Protein 5AB8 (pdb70)

Organism: Mycobacterium tuberculosis (strain ATCC 25618 / H37Rv) (NCBI:txid83332)

Radius of gyration: 13.57 Å; Cα contacts (8 Å, |Δi|>4): 111; chains: 1; bounding box: 36×32×27 Å

Solvent-accessible surface area: 6767 Å² total; per-residue (Å²): 195,103,32,26,17,83,103,29,50,10,76,120,18,2,70,73,4,3,105,36,8,9,87,78,1,69,80,20,130,88,5,44,80,57,47,106,80,48,90,46,90,136,38,81,36,42,34,10,35,23,10,0,38,30,8,50,15,112,31,100,67,91,24,44,79,25,126,109,53,78,99,86,129,61,71,67,173,94,27,66,68,39,44,24,32,33,6,29,68,0,2,90,63,47,58,18,91,84,153,13,20,101,72,4,33,48,41,10,28,51,46,25,84,70,75,123,158

Nearest PDB structures (foldseek):
  5ab8-assembly1_A-2  TM=1.009E+00  e=1.083E-16  Mycobacterium tuberculosis
  2gkm-assembly1_B  TM=9.517E-01  e=6.063E-15  Mycobacterium tuberculosis
  2gkn-assembly1_A  TM=9.496E-01  e=8.700E-15  Mycobacterium tuberculosis
  2gkn-assembly1_B  TM=9.510E-01  e=1.458E-14  Mycobacterium tuberculosis
  2gl3-assembly1_B  TM=9.427E-01  e=2.319E-14  Mycobacterium tuberculosis

InterPro domains:
  IPR001486 Truncated hemoglobin [PF01152] (14-127)
  IPR009050 Globin-like superfamily [SSF46458] (3-126)
  IPR012292 Globin/Protoglobin [G3DSA:1.10.490.10] (1-136)
  IPR016339 Truncated hemoglobin, group 1 [PIRSF002030] (2-130)
  IPR019795 Globin, bacterial-like, conserved site [PS01213] (61-81)

GO terms:
  GO:0008941 nitric oxide dioxygenase NAD(P)H activity (F, IDA)
  GO:0051410 detoxification of nitrogen compound (P, IDA)
  GO:0019825 oxygen binding (F, IDA)
  GO:0020037 heme binding (F, IDA)
  GO:0046210 nitric oxide catabolic process (P, IMP)
  GO:0051410 detoxification of nitrogen compound (P, IMP)
  GO:0005515 protein binding (F, IPI)
  GO:0005829 cytosol (C, TAS)

Foldseek 3Di:
DDFLCVVQPHLVLLLQLLVQLVVQQCVDPVRVVLCVPPPVVVVSVLSSQVLRVLRPHPRHRPDDQLCVVPPPSPQDPVNLVSSLVSSLVSCVVSPPDPVSSVVSSVRVVCSNVPDDD

Sequence (117 aa):
PISIYDKIGGHEAIEVVVEDFYVRVLADDQLSAFFSGTNMSRLKGKQVEFFFAAALGGPEPYTGAPMKQVHQGRGITMHHFSLVAGHLADALTAAGVPSETITEILGVIIAPLAVDVTS

Structure (mmCIF, N/CA/C/O backbone):
data_5AB8
#
_entry.id   5AB8
#
_cell.length_a   43.160
_cell.length_b   43.160
_cell.length_c   212.900
_cell.angle_alpha   90.00
_cell.angle_beta   90.00
_cell.angle_gamma   120.00
#
_symmetry.space_group_name_H-M   'P 61 2 2'
#
loop_
_entity.id
_entity.type
_entity.pdbx_description
1 polymer 'GROUP 1 TRUNCATED HEMOGLOBIN GLBN'
2 non-polymer 'PROTOPORPHYRIN IX CONTAINING FE'
3 non-polymer 'FORMIC ACID'
4 non-polymer 'ACETATE ION'
5 non-polymer GLYCEROL
6 water water
#
loop_
_atom_site.group_PDB
_atom_site.id
_atom_site.type_symbol
_atom_site.label_atom_id
_atom_site.label_alt_id
_atom_site.label_comp_id
_atom_site.label_asym_id
_atom_site.label_entity_id
_atom_site.label_seq_id
_atom_site.pdbx_PDB_ins_code
_atom_site.Cartn_x
_atom_site.Cartn_y
_atom_site.Cartn_z
_atom_site.occupancy
_atom_site.B_iso_or_equiv
_atom_site.auth_seq_id
_atom_site.auth_comp_id
_atom_site.auth_asym_id
_atom_site.auth_atom_id
_atom_site.pdbx_PDB_model_num
ATOM 1 N N . PRO A 1 1 ? -20.789 34.152 -8.861 1.00 80.60 12 PRO A N 1
ATOM 2 C CA . PRO A 1 1 ? -21.313 33.195 -9.832 1.00 73.06 12 PRO A CA 1
ATOM 3 C C . PRO A 1 1 ? -21.489 31.812 -9.191 1.00 48.16 12 PRO A C 1
ATOM 4 O O . PRO A 1 1 ? -21.877 31.728 -8.023 1.00 55.69 12 PRO A O 1
ATOM 8 N N . ILE A 1 2 ? -21.254 30.756 -9.962 1.00 29.78 13 ILE A N 1
ATOM 9 C CA . ILE A 1 2 ? -21.079 29.394 -9.463 1.00 28.69 13 ILE A CA 1
ATOM 10 C C . ILE A 1 2 ? -19.593 28.987 -9.598 1.00 26.38 13 ILE A C 1
ATOM 11 O O . ILE A 1 2 ? -18.899 29.361 -10.566 1.00 26.31 13 ILE A O 1
ATOM 16 N N . SER A 1 3 ? -19.103 28.191 -8.660 1.00 21.83 14 SER A N 1
ATOM 17 C CA . SER A 1 3 ? -17.741 27.672 -8.795 1.00 21.61 14 SER A CA 1
ATOM 18 C C . SER A 1 3 ? -17.657 26.640 -9.909 1.00 23.77 14 SER A C 1
ATOM 19 O O . SER A 1 3 ? -18.622 25.929 -10.207 1.00 21.18 14 SER A O 1
ATOM 22 N N . ILE A 1 4 ? -16.479 26.487 -10.484 1.00 21.07 15 ILE A N 1
ATOM 23 C CA . ILE A 1 4 ? -16.279 25.433 -11.468 1.00 20.02 15 ILE A CA 1
ATOM 24 C C . ILE A 1 4 ? -16.593 24.081 -10.849 1.00 20.02 15 ILE A C 1
ATOM 25 O O . ILE A 1 4 ? -17.238 23.223 -11.469 1.00 20.66 15 ILE A O 1
ATOM 30 N N . TYR A 1 5 ? -16.101 23.885 -9.630 1.00 19.10 16 TYR A N 1
ATOM 31 C CA . TYR A 1 5 ? -16.374 22.693 -8.852 1.00 20.60 16 TYR A CA 1
ATOM 32 C C . TYR A 1 5 ? -17.861 22.361 -8.838 1.00 17.71 16 TYR A C 1
ATOM 33 O O . TYR A 1 5 ? -18.237 21.218 -9.112 1.00 20.46 16 TYR A O 1
ATOM 42 N N . ASP A 1 6 ? -18.700 23.347 -8.501 1.00 21.59 17 ASP A N 1
ATOM 43 C CA . ASP A 1 6 ? -20.154 23.113 -8.451 1.00 2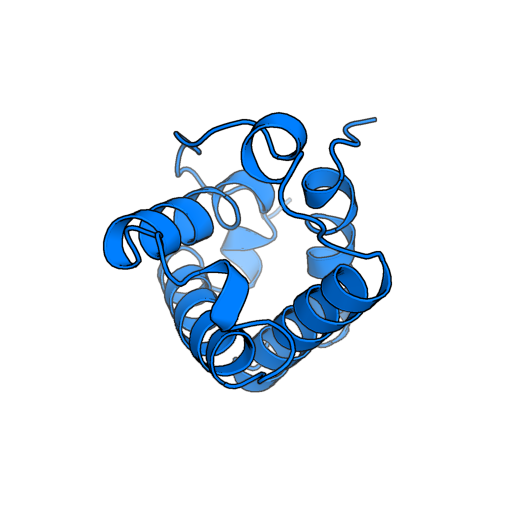2.71 17 ASP A CA 1
ATOM 44 C C . ASP A 1 6 ? -20.697 22.807 -9.846 1.00 23.72 17 ASP A C 1
ATOM 45 O O . ASP A 1 6 ? -21.499 21.889 -10.025 1.00 23.49 17 ASP A O 1
ATOM 50 N N . LYS A 1 7 ? -20.215 23.539 -10.835 1.00 21.41 18 LYS A N 1
ATOM 51 C CA . LYS A 1 7 ? -20.691 23.385 -12.209 1.00 25.15 18 LYS A CA 1
ATOM 52 C C . LYS A 1 7 ? -20.509 21.964 -12.759 1.00 24.43 18 LYS A C 1
ATOM 53 O O . LYS A 1 7 ? -21.361 21.464 -13.495 1.00 27.47 18 LYS A O 1
ATOM 59 N N . ILE A 1 8 ? -19.407 21.307 -12.388 1.00 21.46 19 ILE A N 1
ATOM 60 C CA . ILE A 1 8 ? -19.153 19.953 -12.865 1.00 22.02 19 ILE A CA 1
ATOM 61 C C . ILE A 1 8 ? -19.719 18.812 -12.019 1.00 21.91 19 ILE A C 1
ATOM 62 O O . ILE A 1 8 ? -19.634 17.662 -12.423 1.00 26.84 19 ILE A O 1
ATOM 67 N N . GLY A 1 9 ? -20.338 19.108 -10.886 1.00 24.53 20 GLY A N 1
ATOM 68 C CA . GLY A 1 9 ? -20.930 18.047 -10.066 1.00 26.10 20 GLY A CA 1
ATOM 69 C C . GLY A 1 9 ? -20.331 17.906 -8.687 1.00 22.60 20 GLY 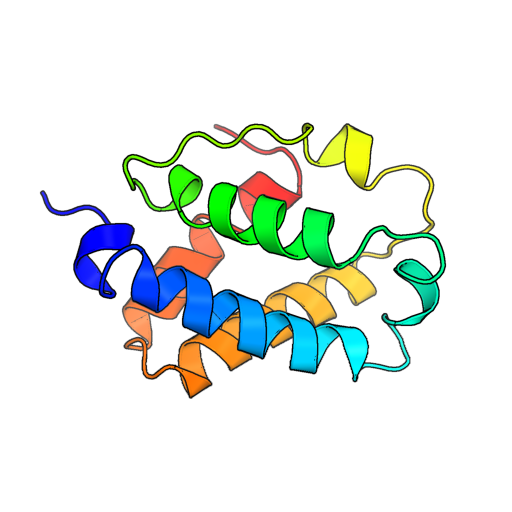A C 1
ATOM 70 O O . GLY A 1 9 ? -20.597 16.931 -7.999 1.00 26.85 20 GLY A O 1
ATOM 71 N N . GLY A 1 10 ? -19.504 18.864 -8.279 1.00 23.89 21 GLY A N 1
ATOM 72 C CA . GLY A 1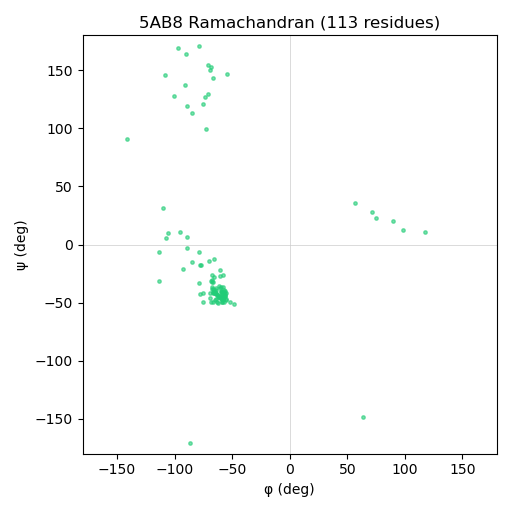 10 ? -18.958 18.876 -6.925 1.00 20.26 21 GLY A CA 1
ATOM 73 C C . GLY A 1 10 ? -18.056 17.692 -6.577 1.00 20.67 21 GLY A C 1
ATOM 74 O O . GLY A 1 10 ? -17.372 17.134 -7.441 1.00 22.40 21 GLY A O 1
ATOM 75 N N . HIS A 1 11 ? -18.058 17.297 -5.303 1.00 23.26 22 HIS A N 1
ATOM 76 C CA . HIS A 1 11 ? -17.066 16.343 -4.806 1.00 20.66 22 HIS A CA 1
ATOM 77 C C . HIS A 1 11 ? -17.007 15.035 -5.585 1.00 20.35 22 HIS A C 1
ATOM 78 O O . HIS A 1 11 ? -15.921 14.569 -5.969 1.00 23.87 22 HIS A O 1
ATOM 85 N N . GLU A 1 12 ? -18.178 14.451 -5.827 1.00 21.73 23 GLU A N 1
ATOM 86 C CA . GLU A 1 12 ? -18.241 13.202 -6.550 1.00 27.97 23 GLU A CA 1
ATOM 87 C C . GLU A 1 12 ? -17.587 13.278 -7.919 1.00 23.76 23 GLU A C 1
ATOM 88 O O . GLU A 1 12 ? -16.961 12.298 -8.366 1.00 27.09 23 GLU A O 1
ATOM 94 N N . ALA A 1 13 ? -17.804 14.384 -8.619 1.00 23.17 24 ALA A N 1
ATOM 95 C CA . ALA A 1 13 ? -17.214 14.551 -9.933 1.00 23.80 24 ALA A CA 1
ATOM 96 C C . ALA A 1 13 ? -15.689 14.604 -9.837 1.00 24.20 24 ALA A C 1
ATOM 97 O O . ALA A 1 13 ? -14.979 14.032 -10.678 1.00 23.12 24 ALA A O 1
ATOM 99 N N . ILE A 1 14 ? -15.177 15.300 -8.821 1.00 20.99 25 ILE A N 1
ATOM 100 C CA . ILE A 1 14 ? -13.710 15.348 -8.628 1.00 23.00 25 ILE A CA 1
ATOM 101 C C . ILE A 1 14 ? -13.153 13.928 -8.390 1.00 19.71 25 ILE A C 1
ATOM 102 O O . ILE A 1 14 ? -12.113 13.536 -8.953 1.00 21.62 25 ILE A O 1
ATOM 107 N N . GLU A 1 15 ? -13.833 13.158 -7.542 1.00 21.81 26 GLU A N 1
ATOM 108 C CA . GLU A 1 15 ? -13.416 11.773 -7.265 1.00 21.52 26 GLU A CA 1
ATOM 109 C C . GLU A 1 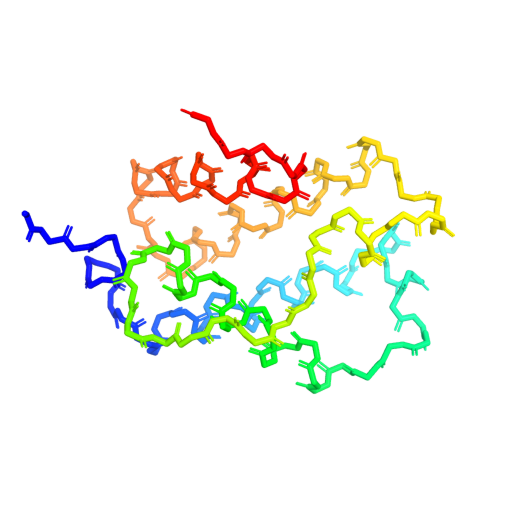15 ? -13.377 10.927 -8.554 1.00 24.30 26 GLU A C 1
ATOM 110 O O . GLU A 1 15 ? -12.460 10.114 -8.773 1.00 20.77 26 GLU A O 1
ATOM 116 N N . VAL A 1 16 ? -14.389 11.086 -9.394 1.00 21.62 27 VAL A N 1
ATOM 117 C CA . VAL A 1 16 ? -14.466 10.330 -10.645 1.00 22.02 27 VAL A CA 1
ATOM 118 C C . VAL A 1 16 ? -13.282 10.697 -11.558 1.00 23.25 27 VAL A C 1
ATOM 119 O O . VAL A 1 16 ? -12.557 9.838 -12.072 1.00 26.67 27 VAL A O 1
ATOM 123 N N . VAL A 1 17 ? -13.076 11.983 -11.730 1.00 20.19 28 VAL A N 1
ATOM 124 C CA . VAL A 1 17 ? -11.992 12.481 -12.563 1.00 22.79 28 VAL A CA 1
ATOM 125 C C . VAL A 1 17 ? -10.646 11.984 -12.060 1.00 23.30 28 VAL A C 1
ATOM 126 O O . VAL A 1 17 ? -9.834 11.501 -12.846 1.00 24.05 28 VAL A O 1
ATOM 130 N N . VAL A 1 18 ? -10.396 12.103 -10.766 1.00 25.21 29 VAL A N 1
ATOM 131 C CA . VAL A 1 18 ? -9.111 11.702 -10.230 1.00 23.08 29 VAL A CA 1
ATOM 132 C C . VAL A 1 18 ? -8.836 10.209 -10.384 1.00 22.61 29 VAL A C 1
ATOM 133 O O . VAL A 1 18 ? -7.735 9.809 -10.768 1.00 24.45 29 VAL A O 1
ATOM 137 N N . GLU A 1 19 ? -9.834 9.376 -10.134 1.00 21.85 30 GLU A N 1
ATOM 138 C CA . GLU A 1 19 ? -9.637 7.938 -10.298 1.00 22.22 30 GLU A CA 1
ATOM 139 C C . GLU A 1 19 ? -9.266 7.604 -11.758 1.00 22.82 30 GLU A C 1
ATOM 140 O O . GLU A 1 19 ? -8.361 6.803 -12.016 1.00 23.07 30 GLU A O 1
ATOM 146 N N . ASP A 1 20 ? -9.967 8.208 -12.708 1.00 22.13 31 ASP A N 1
ATOM 147 C CA . ASP A 1 20 ? -9.721 7.952 -14.127 1.00 22.59 31 ASP A CA 1
ATOM 148 C C . ASP A 1 20 ? -8.364 8.528 -14.573 1.00 24.74 31 ASP A C 1
ATOM 149 O O . ASP A 1 20 ? -7.620 7.894 -15.333 1.00 28.38 31 ASP A O 1
ATOM 154 N N . PHE A 1 21 ? -8.056 9.729 -14.091 1.00 25.64 32 PHE A N 1
ATOM 155 C CA . PHE A 1 21 ? -6.738 10.330 -14.269 1.00 23.89 32 PHE A CA 1
ATOM 156 C C . PHE A 1 21 ? -5.587 9.401 -13.835 1.00 24.79 32 PHE A C 1
ATOM 157 O O . PHE A 1 21 ? -4.660 9.205 -14.617 1.00 26.09 32 PHE A O 1
ATOM 165 N N . TYR A 1 22 ? -5.657 8.813 -12.626 1.00 22.05 33 TYR A N 1
ATOM 166 C CA . TYR A 1 22 ? -4.596 7.915 -12.156 1.00 23.51 33 TYR A CA 1
ATOM 167 C C . TYR A 1 22 ? -4.537 6.618 -12.935 1.00 24.00 33 TYR A C 1
ATOM 168 O O . TYR A 1 22 ? -3.468 6.083 -13.097 1.00 26.98 33 TYR A O 1
ATOM 177 N N . VAL A 1 23 ? -5.655 6.123 -13.438 1.00 24.67 34 VAL A N 1
ATOM 178 C CA . VAL A 1 23 ? -5.585 4.995 -14.341 1.00 25.18 34 VAL A CA 1
ATOM 179 C C . VAL A 1 23 ? -4.729 5.370 -15.536 1.00 26.13 34 VAL A C 1
ATOM 180 O O . VAL A 1 23 ? -3.799 4.654 -15.868 1.00 26.90 34 VAL A O 1
ATOM 184 N N . ARG A 1 24 ? -5.003 6.519 -16.140 1.00 22.00 35 ARG A N 1
ATOM 185 C CA . ARG A 1 24 ? -4.240 6.956 -17.319 1.00 25.97 35 ARG A CA 1
ATOM 186 C C . ARG A 1 24 ? -2.767 7.225 -17.024 1.00 28.82 35 ARG A C 1
ATOM 187 O O . ARG A 1 24 ? -1.904 6.854 -17.802 1.00 26.28 35 ARG A O 1
ATOM 195 N N . VAL A 1 25 ? -2.487 7.878 -15.902 1.00 24.23 36 VAL A N 1
ATOM 196 C CA . VAL A 1 25 ? -1.105 8.208 -15.531 1.00 24.01 36 VAL A CA 1
ATOM 197 C C . VAL A 1 25 ? -0.270 6.946 -15.261 1.00 24.99 36 VAL A C 1
ATOM 198 O O . VAL A 1 25 ? 0.818 6.809 -15.780 1.00 26.29 36 VAL A O 1
ATOM 202 N N . LEU A 1 26 ? -0.804 6.018 -14.467 1.00 24.06 37 LEU A N 1
ATOM 203 C CA . LEU A 1 26 ? -0.056 4.865 -14.050 1.00 28.22 37 LEU A CA 1
ATOM 204 C C . LEU A 1 26 ? 0.026 3.825 -15.166 1.00 30.08 37 LEU A C 1
ATOM 205 O O . LEU A 1 26 ? 0.860 2.925 -15.106 1.00 34.97 37 LEU A O 1
ATOM 210 N N . ALA A 1 27 ? -0.858 3.942 -16.156 1.00 30.27 38 ALA A N 1
ATOM 211 C CA . ALA A 1 27 ? -0.825 3.095 -17.338 1.00 34.11 38 ALA A CA 1
ATOM 212 C C . ALA A 1 27 ? 0.253 3.548 -18.308 1.00 30.25 38 ALA A C 1
ATOM 213 O O . ALA A 1 27 ? 0.612 2.801 -19.206 1.00 34.41 38 ALA A O 1
ATOM 215 N N . ASP A 1 28 ? 0.734 4.782 -18.148 1.00 28.98 39 ASP A N 1
ATOM 216 C CA . ASP A 1 28 ? 1.695 5.356 -19.069 1.00 26.34 39 ASP A CA 1
ATOM 217 C C . ASP A 1 28 ? 3.105 4.913 -18.660 1.00 28.36 39 ASP A C 1
ATOM 218 O O . ASP A 1 28 ? 3.610 5.293 -17.597 1.00 28.67 39 ASP A O 1
ATOM 223 N N . ASP A 1 29 ? 3.740 4.098 -19.509 1.00 29.08 40 ASP A N 1
ATOM 224 C CA . ASP A 1 29 ? 5.060 3.547 -19.178 1.00 31.80 40 ASP A CA 1
ATOM 225 C C . ASP A 1 29 ? 6.163 4.612 -19.079 1.00 25.13 40 ASP A C 1
ATOM 226 O O . ASP A 1 29 ? 7.248 4.346 -18.558 1.00 29.58 40 ASP A O 1
ATOM 231 N N . GLN A 1 30 ? 5.874 5.827 -19.542 1.00 26.57 41 GLN A N 1
ATOM 232 C CA . GLN A 1 30 ? 6.792 6.939 -19.391 1.00 23.47 41 GLN A CA 1
ATOM 233 C C . GLN A 1 30 ? 6.659 7.645 -18.035 1.00 20.49 41 GLN A C 1
ATOM 234 O O . GLN A 1 30 ? 7.510 8.456 -17.664 1.00 26.66 41 GLN A O 1
ATOM 240 N N . LEU A 1 31 ? 5.569 7.377 -17.327 1.00 23.30 42 LEU A N 1
ATOM 241 C CA . LEU A 1 31 ? 5.276 8.020 -16.056 1.00 21.92 42 LEU A CA 1
ATOM 242 C C . LEU A 1 31 ? 5.305 7.113 -14.837 1.00 24.16 42 LEU A C 1
ATOM 243 O O . LEU A 1 31 ? 5.584 7.567 -13.741 1.00 24.59 42 LEU A O 1
ATOM 248 N N . SER A 1 32 ? 4.960 5.841 -15.010 1.00 23.86 43 SER A N 1
ATOM 249 C CA . SER A 1 32 ? 4.584 5.008 -13.862 1.00 26.48 43 SER A CA 1
ATOM 250 C C . SER A 1 32 ? 5.717 4.838 -12.833 1.00 27.15 43 SER A C 1
ATOM 251 O O . SER A 1 32 ? 5.479 4.773 -11.619 1.00 28.44 43 SER A O 1
ATOM 254 N N . ALA A 1 33 ? 6.946 4.768 -13.320 1.00 27.69 44 ALA A N 1
ATOM 255 C CA . ALA A 1 33 ? 8.129 4.611 -12.446 1.00 29.97 44 ALA A CA 1
ATOM 256 C C . ALA A 1 33 ? 8.332 5.748 -11.444 1.00 26.64 44 ALA A C 1
ATOM 257 O O . ALA A 1 33 ? 8.896 5.537 -10.371 1.00 27.67 44 ALA A O 1
ATOM 259 N N . PHE A 1 34 ? 7.846 6.942 -11.778 1.00 24.74 45 PHE A N 1
ATOM 260 C CA . PHE A 1 34 ? 7.927 8.073 -10.872 1.00 22.91 45 PHE A CA 1
ATOM 261 C C . PHE A 1 34 ? 7.204 7.844 -9.549 1.00 22.51 45 PHE A C 1
ATOM 262 O O . PHE A 1 34 ? 7.509 8.493 -8.556 1.00 25.31 45 PHE A O 1
ATOM 270 N N . PHE A 1 35 ? 6.264 6.911 -9.545 1.00 23.19 46 PHE A N 1
ATOM 271 C CA . PHE A 1 35 ? 5.377 6.690 -8.410 1.00 26.47 46 PHE A CA 1
ATOM 272 C C . PHE A 1 35 ? 5.760 5.418 -7.656 1.00 28.36 46 PHE A C 1
ATOM 273 O O . PHE A 1 35 ? 5.025 4.978 -6.762 1.00 29.92 46 PHE A O 1
ATOM 281 N N . SER A 1 36 ? 6.911 4.838 -8.000 1.00 31.16 47 SER A N 1
ATOM 282 C CA . SER A 1 36 ? 7.362 3.588 -7.376 1.00 30.92 47 SER A CA 1
ATOM 283 C C . SER A 1 36 ? 7.443 3.707 -5.851 1.00 28.77 47 SER A C 1
ATOM 284 O O . SER A 1 36 ? 7.056 2.773 -5.153 1.00 35.15 47 SER A O 1
ATOM 287 N N . GLY A 1 37 ? 7.908 4.849 -5.328 1.00 29.85 48 GLY A N 1
ATOM 288 C CA . GLY A 1 37 ? 8.051 5.032 -3.861 1.00 30.56 48 GLY A CA 1
ATOM 289 C C . GLY A 1 37 ? 6.877 5.719 -3.165 1.00 32.52 48 GLY A C 1
ATOM 290 O O . GLY A 1 37 ? 6.959 6.085 -1.981 1.00 39.09 48 GLY A O 1
ATOM 291 N N . THR A 1 38 ? 5.773 5.873 -3.887 1.00 32.27 49 THR A N 1
ATOM 292 C CA . THR A 1 38 ? 4.675 6.707 -3.440 1.00 27.27 49 THR A CA 1
ATOM 293 C C . THR A 1 38 ? 3.596 5.978 -2.611 1.00 28.24 49 THR A C 1
ATOM 294 O O . THR A 1 38 ? 3.186 4.858 -2.932 1.00 29.57 49 THR A O 1
ATOM 298 N N . ASN A 1 39 ? 3.152 6.635 -1.542 1.00 26.53 50 ASN A N 1
ATOM 299 C CA . ASN A 1 39 ? 1.922 6.243 -0.861 1.00 27.54 50 ASN A CA 1
ATOM 300 C C . ASN A 1 39 ? 0.753 6.657 -1.750 1.00 27.98 50 ASN A C 1
ATOM 301 O O . ASN A 1 39 ? 0.336 7.818 -1.771 1.00 28.09 50 ASN A O 1
ATOM 306 N N . MET A 1 40 ? 0.228 5.684 -2.480 1.00 24.29 51 MET A N 1
ATOM 307 C CA . MET A 1 40 ? -0.695 5.958 -3.567 1.00 26.81 51 MET A CA 1
ATOM 308 C C . MET A 1 40 ? -2.084 6.334 -3.063 1.00 27.56 51 MET A C 1
ATOM 309 O O . MET A 1 40 ? -2.708 7.273 -3.586 1.00 27.74 51 MET A O 1
ATOM 314 N N . SER A 1 41 ? -2.578 5.634 -2.043 1.00 25.10 52 SER A N 1
ATOM 315 C CA . SER A 1 41 ? -3.884 6.014 -1.462 1.00 23.51 52 SER A CA 1
ATOM 316 C C . SER A 1 41 ? -3.845 7.457 -0.933 1.00 23.70 52 SER A C 1
ATOM 317 O O . SER A 1 41 ? -4.779 8.235 -1.149 1.00 26.93 52 SER A O 1
ATOM 320 N N . ARG A 1 42 ? -2.737 7.826 -0.302 1.00 24.79 53 ARG A N 1
ATOM 321 C CA . ARG A 1 42 ? -2.567 9.184 0.212 1.00 20.68 53 ARG A CA 1
ATOM 322 C C . ARG A 1 42 ? -2.498 10.197 -0.941 1.00 21.83 53 ARG A C 1
ATOM 323 O O . ARG A 1 42 ? -3.089 11.289 -0.882 1.00 24.66 53 ARG A O 1
ATOM 331 N N . LEU A 1 43 ? -1.784 9.829 -1.998 1.00 21.49 54 LEU A N 1
ATOM 332 C CA . LEU A 1 43 ? -1.626 10.711 -3.151 1.00 22.24 54 LEU A CA 1
ATOM 333 C C . LEU A 1 43 ? -2.964 11.035 -3.797 1.00 22.32 54 LEU A C 1
ATOM 334 O O . LEU A 1 43 ? -3.273 12.203 -4.114 1.00 21.68 54 LEU A O 1
ATOM 339 N N . LYS A 1 44 ? -3.765 10.006 -3.995 1.00 23.02 55 LYS A N 1
ATOM 340 C CA . LYS A 1 44 ? -5.058 10.209 -4.669 1.00 20.81 55 LYS A CA 1
ATOM 341 C C . LYS A 1 44 ? -5.966 11.112 -3.816 1.00 21.24 55 LYS A C 1
ATOM 342 O O . LYS A 1 44 ? -6.650 12.023 -4.353 1.00 24.02 55 LYS A O 1
ATOM 348 N N . GLY A 1 45 ? -5.916 10.916 -2.497 1.00 20.01 56 GLY A N 1
ATOM 349 C CA . GLY A 1 45 ? -6.634 11.801 -1.573 1.00 20.83 56 GLY A CA 1
ATOM 350 C C . GLY A 1 45 ? -6.170 13.243 -1.735 1.00 20.65 56 GLY A C 1
ATOM 351 O O . GLY A 1 45 ? -6.987 14.202 -1.819 1.00 19.29 56 GLY A O 1
ATOM 352 N N . LYS A 1 46 ? -4.840 13.417 -1.767 1.00 19.40 57 LYS A N 1
ATOM 353 C CA . LYS A 1 46 ? -4.274 14.733 -1.918 1.00 20.33 57 LYS A CA 1
ATOM 354 C C . LYS A 1 46 ? -4.636 15.357 -3.252 1.00 20.16 57 LYS A C 1
ATOM 355 O O . LYS A 1 46 ? -4.853 16.563 -3.320 1.00 19.74 57 LYS A O 1
ATOM 361 N N . GLN A 1 47 ? -4.673 14.552 -4.310 1.00 19.18 58 GLN A N 1
ATOM 362 C CA . GLN A 1 47 ? -5.033 15.082 -5.629 1.00 19.55 58 GLN A CA 1
ATOM 363 C C . GLN A 1 47 ? -6.519 15.552 -5.663 1.00 20.25 58 GLN A C 1
ATOM 364 O O . GLN A 1 47 ? -6.839 16.588 -6.220 1.00 20.75 58 GLN A O 1
ATOM 370 N N . VAL A 1 48 ? -7.405 14.779 -5.039 1.00 17.77 59 VAL A N 1
ATOM 371 C CA . VAL A 1 48 ? -8.801 15.191 -4.880 1.00 16.95 59 VAL A CA 1
ATOM 372 C C . VAL A 1 48 ? -8.889 16.526 -4.139 1.00 18.45 59 VAL A C 1
ATOM 373 O O . VAL A 1 48 ? -9.594 17.436 -4.575 1.00 18.19 59 VAL A O 1
ATOM 377 N N . GLU A 1 49 ? -8.155 16.662 -3.047 1.00 20.21 60 GLU A N 1
ATOM 378 C CA . GLU A 1 49 ? -8.079 17.929 -2.347 1.00 18.76 60 GLU A CA 1
ATOM 379 C C . GLU A 1 49 ? -7.596 19.063 -3.238 1.00 18.89 60 GLU A C 1
ATOM 380 O O . GLU A 1 49 ? -8.160 20.154 -3.233 1.00 18.46 60 GLU A O 1
ATOM 386 N N . PHE A 1 50 ? -6.560 18.806 -4.022 1.00 19.00 61 PHE A N 1
ATOM 387 C CA . PHE A 1 50 ? -5.935 19.866 -4.804 1.00 18.00 61 PHE A CA 1
ATOM 388 C C . PHE A 1 50 ? -6.937 20.348 -5.861 1.00 17.05 61 PHE A C 1
ATOM 389 O O . PHE A 1 50 ? -7.153 21.547 -6.023 1.00 17.96 61 PHE A O 1
ATOM 397 N N . PHE A 1 51 ? -7.518 19.396 -6.581 1.00 19.83 62 PHE A N 1
ATOM 398 C CA A PHE A 1 51 ? -8.472 19.694 -7.657 0.50 18.57 62 PHE A CA 1
ATOM 399 C CA B PHE A 1 51 ? -8.472 19.729 -7.632 0.50 19.59 62 PHE A CA 1
ATOM 400 C C . PHE A 1 51 ? -9.701 20.416 -7.066 1.00 19.14 62 PHE A C 1
ATOM 401 O O . PHE A 1 51 ? -10.104 21.482 -7.554 1.00 21.15 62 PHE A O 1
ATOM 416 N N . ALA A 1 52 ? -10.281 19.839 -6.016 1.00 19.26 63 ALA A N 1
ATOM 417 C CA . ALA A 1 52 ? -11.457 20.428 -5.392 1.00 22.60 63 ALA A CA 1
ATOM 418 C C . ALA A 1 52 ? -11.202 21.868 -4.920 1.00 21.98 63 ALA A C 1
ATOM 419 O O . ALA A 1 52 ? -11.976 22.761 -5.260 1.00 19.53 63 ALA A O 1
ATOM 421 N N . ALA A 1 53 ? -10.103 22.097 -4.191 1.00 19.70 64 ALA A N 1
ATOM 422 C CA . ALA A 1 53 ? -9.761 23.416 -3.731 1.00 20.41 64 ALA A CA 1
ATOM 423 C C . ALA A 1 53 ? -9.527 24.352 -4.909 1.00 19.20 64 ALA A C 1
ATOM 424 O O . ALA A 1 53 ? -10.044 25.512 -4.914 1.00 20.66 64 ALA A O 1
ATOM 426 N N . ALA A 1 54 ? -8.791 23.897 -5.923 1.00 20.09 65 ALA A N 1
ATOM 427 C CA . ALA A 1 54 ? -8.417 24.794 -7.005 1.00 23.16 65 ALA A CA 1
ATOM 428 C C . ALA A 1 54 ? -9.631 25.217 -7.814 1.00 18.53 65 ALA A C 1
ATOM 429 O O . ALA A 1 54 ? -9.681 26.340 -8.312 1.00 21.79 65 ALA A O 1
ATOM 431 N N . LEU A 1 55 ? -10.621 24.327 -7.9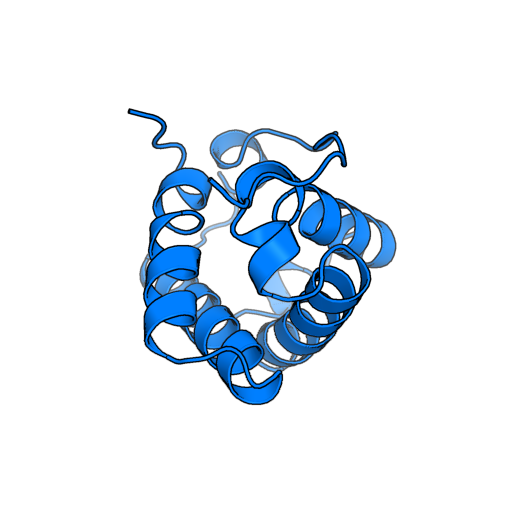19 1.00 18.76 66 LEU A N 1
ATOM 432 C CA . LEU A 1 55 ? -11.822 24.622 -8.680 1.00 20.08 66 LEU A CA 1
ATOM 433 C C . LEU A 1 55 ? -12.921 25.284 -7.850 1.00 22.53 66 LEU A C 1
ATOM 434 O O . LEU A 1 55 ? -14.047 25.455 -8.346 1.00 22.07 66 LEU A O 1
ATOM 439 N N . GLY A 1 56 ? -12.614 25.635 -6.598 1.00 20.19 67 GLY A N 1
ATOM 440 C CA . GLY A 1 56 ? -13.508 26.490 -5.796 1.00 19.64 67 GLY A CA 1
ATOM 441 C C . GLY A 1 56 ? -14.407 25.762 -4.816 1.00 20.92 67 GLY A C 1
ATOM 442 O O . GLY A 1 56 ? -15.338 26.357 -4.263 1.00 21.71 67 GLY A O 1
ATOM 443 N N . GLY A 1 57 ? -14.139 24.489 -4.575 1.00 20.41 68 GLY A N 1
ATOM 444 C CA . GLY A 1 57 ? -14.919 23.729 -3.603 1.00 20.13 68 GLY A CA 1
ATOM 445 C C . GLY A 1 57 ? -14.513 24.017 -2.167 1.00 18.51 68 GLY A C 1
ATOM 446 O O . GLY A 1 57 ? -13.547 24.733 -1.921 1.00 22.41 68 GLY A O 1
ATOM 447 N N . PRO A 1 58 ? -15.294 23.508 -1.195 1.00 22.18 69 PRO A N 1
ATOM 448 C CA . PRO A 1 58 ? -15.080 23.783 0.237 1.00 23.32 69 PRO A CA 1
ATOM 449 C C . PRO A 1 58 ? -13.936 22.942 0.854 1.00 24.44 69 PRO A C 1
ATOM 450 O O . PRO A 1 58 ? -13.580 23.128 2.005 1.00 27.65 69 PRO A O 1
ATOM 454 N N . GLU A 1 59 ? -13.382 22.011 0.085 1.00 19.46 70 GLU A N 1
ATOM 455 C CA . GLU A 1 59 ? -12.359 21.100 0.572 1.00 22.06 70 GLU A CA 1
ATOM 456 C C . GLU A 1 59 ? -10.991 21.772 0.719 1.00 23.11 70 GLU A C 1
ATOM 457 O O . GLU A 1 59 ? -10.449 22.251 -0.261 1.00 22.78 70 GLU A O 1
ATOM 463 N N . PRO A 1 60 ? -10.414 21.778 1.942 1.00 20.15 71 PRO A N 1
ATOM 464 C CA . PRO A 1 60 ? -9.056 22.321 2.049 1.00 19.83 71 PRO A CA 1
ATOM 465 C C . PRO A 1 60 ? -8.001 21.455 1.316 1.00 21.57 71 PRO A C 1
ATOM 466 O O . PRO A 1 60 ? -8.085 20.218 1.301 1.00 21.04 71 PRO A O 1
ATOM 470 N N . TYR A 1 61 ? -7.016 22.097 0.697 1.00 22.06 72 TYR A N 1
ATOM 471 C CA . TYR A 1 61 ? -5.861 21.356 0.228 1.00 20.22 72 TYR A CA 1
ATOM 472 C C . TYR A 1 61 ? -4.870 21.334 1.377 1.00 17.21 72 TYR A C 1
ATOM 473 O O . TYR A 1 61 ? -4.373 22.400 1.799 1.00 21.71 72 TYR A O 1
ATOM 482 N N . THR A 1 62 ? -4.550 20.124 1.826 1.00 20.31 73 THR A N 1
ATOM 483 C CA . THR A 1 62 ? -3.688 19.929 2.968 1.00 22.67 73 THR A CA 1
ATOM 484 C C . THR A 1 62 ? -2.303 19.421 2.563 1.00 24.08 73 THR A C 1
ATOM 485 O O . THR A 1 62 ? -1.457 19.127 3.421 1.00 23.61 73 THR A O 1
ATOM 489 N N . GLY A 1 63 ? -2.066 19.341 1.259 1.00 21.25 74 GLY A N 1
ATOM 490 C CA . GLY A 1 63 ? -0.819 18.832 0.770 1.00 19.15 74 GLY A CA 1
ATOM 491 C C . GLY A 1 63 ? 0.261 19.887 0.667 1.00 18.88 74 GLY A C 1
ATOM 492 O O . GLY A 1 63 ? 0.144 21.004 1.191 1.00 21.05 74 GLY A O 1
ATOM 493 N N . ALA A 1 64 ? 1.362 19.489 0.032 1.00 20.25 75 ALA A N 1
ATOM 494 C CA . ALA A 1 64 ? 2.529 20.371 -0.098 1.00 18.18 75 ALA A CA 1
ATOM 495 C C . ALA A 1 64 ? 2.519 21.239 -1.349 1.00 19.83 75 ALA A C 1
ATOM 496 O O . ALA A 1 64 ? 1.766 20.973 -2.297 1.00 19.57 75 ALA A O 1
ATOM 498 N N . PRO A 1 65 ? 3.359 22.289 -1.371 1.00 21.69 76 PRO A N 1
ATOM 499 C CA . PRO A 1 65 ? 3.387 23.088 -2.587 1.00 21.24 76 PRO A CA 1
ATOM 500 C C . PRO A 1 65 ? 3.990 22.303 -3.764 1.00 20.82 76 PRO A C 1
ATOM 501 O O . PRO A 1 65 ? 4.814 21.400 -3.582 1.00 19.83 76 PRO A O 1
ATOM 505 N N . MET A 1 66 ? 3.578 22.664 -4.975 1.00 22.22 77 MET A N 1
ATOM 506 C CA . MET A 1 66 ? 3.872 21.859 -6.152 1.00 23.71 77 MET A CA 1
ATOM 507 C C . MET A 1 66 ? 5.380 21.750 -6.419 1.00 23.64 77 MET A C 1
ATOM 508 O O . MET A 1 66 ? 5.881 20.642 -6.674 1.00 25.25 77 MET A O 1
ATOM 513 N N . LYS A 1 67 ? 6.103 22.872 -6.298 1.00 24.98 78 LYS A N 1
ATOM 514 C 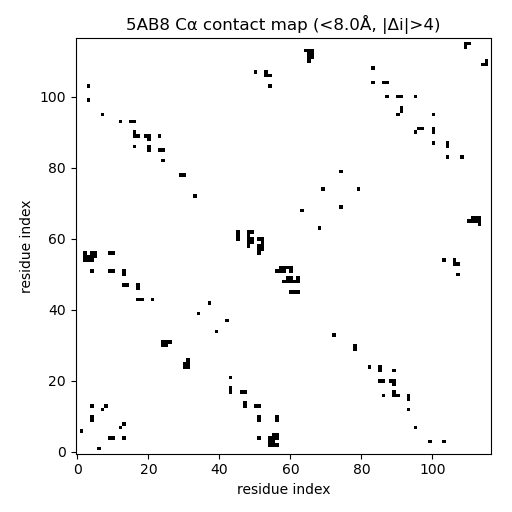CA . LYS A 1 67 ? 7.565 22.878 -6.546 1.00 25.32 78 LYS A CA 1
ATOM 515 C C . LYS A 1 67 ? 8.249 21.915 -5.609 1.00 24.32 78 LYS A C 1
ATOM 516 O O . LYS A 1 67 ? 9.039 21.093 -6.043 1.00 22.28 78 LYS A O 1
ATOM 522 N N . GLN A 1 68 ? 7.928 22.010 -4.318 1.0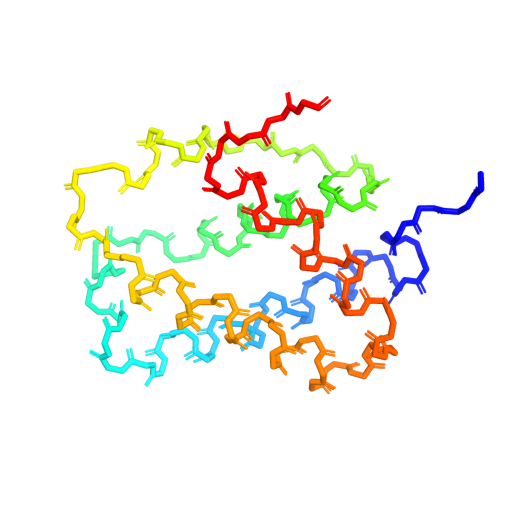0 26.77 79 GLN A N 1
ATOM 523 C CA . GLN A 1 68 ? 8.581 21.183 -3.298 1.00 22.19 79 GLN A CA 1
ATOM 524 C C . GLN A 1 68 ? 8.241 19.693 -3.399 1.00 21.12 79 GLN A C 1
ATOM 525 O O . GLN A 1 68 ? 9.057 18.844 -3.013 1.00 23.90 79 GLN A O 1
ATOM 531 N N . VAL A 1 69 ? 7.078 19.360 -3.967 1.00 21.30 80 VAL A N 1
ATOM 532 C CA . VAL A 1 69 ? 6.731 17.962 -4.171 1.00 20.08 80 VAL A CA 1
ATOM 533 C C . VAL A 1 69 ? 7.457 17.369 -5.366 1.00 18.51 80 VAL A C 1
ATOM 534 O O . VAL A 1 69 ? 7.865 16.176 -5.336 1.00 20.53 80 VAL A O 1
ATOM 538 N N . HIS A 1 70 ? 7.507 18.146 -6.443 1.00 21.09 81 HIS A N 1
ATOM 539 C CA . HIS A 1 70 ? 7.901 17.630 -7.748 1.00 19.32 81 HIS A CA 1
ATOM 540 C C . HIS A 1 70 ? 9.379 17.772 -8.062 1.00 21.84 81 HIS A C 1
ATOM 541 O O . HIS A 1 70 ? 9.881 17.037 -8.902 1.00 24.72 81 HIS A O 1
ATOM 548 N N . GLN A 1 71 ? 10.069 18.690 -7.388 1.00 24.27 82 GLN A N 1
ATOM 549 C CA . GLN A 1 71 ? 11.463 18.958 -7.712 1.00 26.97 82 GLN A CA 1
ATOM 550 C C . GLN A 1 71 ? 12.370 17.799 -7.338 1.00 26.49 82 GLN A C 1
ATOM 551 O O . GLN A 1 71 ? 12.088 17.029 -6.425 1.00 30.46 82 GLN A O 1
ATOM 557 N N . GLY A 1 72 ? 13.448 17.671 -8.094 1.00 23.90 83 GLY A N 1
ATOM 558 C CA . GLY A 1 72 ? 14.456 16.658 -7.817 1.00 28.60 83 GLY A CA 1
ATOM 559 C C . GLY A 1 72 ? 14.065 15.243 -8.180 1.00 28.62 83 GLY A C 1
ATOM 560 O O . GLY A 1 72 ? 14.651 14.283 -7.666 1.00 31.21 83 GLY A O 1
ATOM 561 N N . ARG A 1 73 ? 13.112 15.104 -9.099 1.00 27.80 84 ARG A N 1
ATOM 562 C CA . A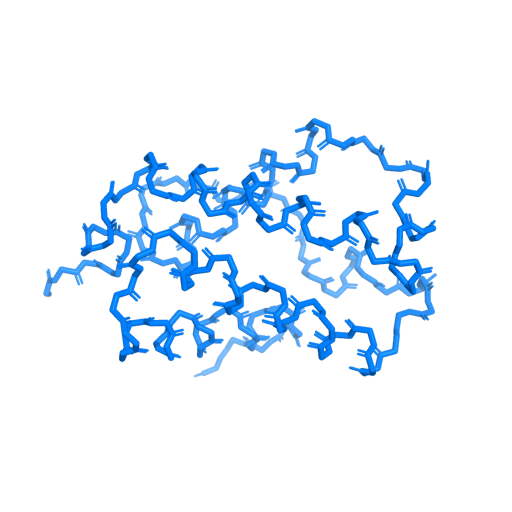RG A 1 73 ? 12.631 13.792 -9.523 1.00 25.37 84 ARG A CA 1
ATOM 563 C C . ARG A 1 73 ? 12.981 13.501 -10.979 1.00 24.43 84 ARG A C 1
ATOM 564 O O . ARG A 1 73 ? 12.784 12.368 -11.454 1.00 27.46 84 ARG A O 1
ATOM 572 N N . GLY A 1 74 ? 13.526 14.500 -11.673 1.00 22.54 85 GLY A N 1
ATOM 573 C CA . GLY A 1 74 ? 13.828 14.358 -13.108 1.00 24.69 85 GLY A CA 1
ATOM 574 C C . GLY A 1 74 ? 12.601 14.339 -14.017 1.00 25.76 85 GLY A C 1
ATOM 575 O O . GLY A 1 74 ? 12.622 13.757 -15.127 1.00 25.26 85 GLY A O 1
ATOM 576 N N . ILE A 1 75 ? 11.536 14.995 -13.563 1.00 24.43 86 ILE A N 1
ATOM 577 C CA . ILE A 1 75 ? 10.328 15.170 -14.377 1.00 21.84 86 ILE A CA 1
ATOM 578 C C . ILE A 1 75 ? 10.592 16.216 -15.478 1.00 18.16 86 ILE A C 1
ATOM 579 O O . ILE A 1 75 ? 11.034 17.329 -15.204 1.00 21.17 86 ILE A O 1
ATOM 584 N N . THR A 1 76 ? 10.327 15.846 -16.734 1.00 21.47 87 THR A N 1
ATOM 585 C CA . THR A 1 76 ? 10.571 16.726 -17.864 1.00 21.86 87 THR A CA 1
ATOM 586 C C . THR A 1 76 ? 9.327 17.469 -18.293 1.00 21.47 87 THR A C 1
ATOM 587 O O . THR A 1 76 ? 8.198 17.126 -17.902 1.00 20.85 87 THR A O 1
ATOM 591 N N . MET A 1 77 ? 9.527 18.456 -19.168 1.00 22.50 88 MET A N 1
ATOM 592 C CA . MET A 1 77 ? 8.376 19.159 -19.757 1.00 20.35 88 MET A CA 1
ATOM 593 C C . MET A 1 77 ? 7.504 18.167 -20.525 1.00 22.56 88 MET A C 1
ATOM 594 O O . MET A 1 77 ? 6.268 18.245 -20.508 1.00 21.50 88 MET A O 1
ATOM 599 N N . HIS A 1 78 ? 8.157 17.219 -21.185 1.00 22.47 89 HIS A N 1
ATOM 600 C CA . HIS A 1 78 ? 7.441 16.141 -21.871 1.00 22.98 89 HIS A CA 1
ATOM 601 C C . HIS A 1 78 ? 6.543 15.337 -20.926 1.00 24.57 89 HIS A C 1
ATOM 602 O O . HIS A 1 78 ? 5.354 15.086 -21.232 1.00 23.06 89 HIS A O 1
ATOM 609 N N . HIS A 1 79 ? 7.084 14.963 -19.764 1.00 23.85 90 HIS A N 1
ATOM 610 C CA . HIS A 1 79 ? 6.277 14.269 -18.766 1.00 21.32 90 HIS A CA 1
ATOM 611 C C . HIS A 1 79 ? 5.068 15.107 -18.321 1.00 20.28 90 HIS A C 1
ATOM 612 O O . HIS A 1 79 ? 3.957 14.568 -18.128 1.00 21.46 90 HIS A O 1
ATOM 619 N N . PHE A 1 80 ? 5.288 16.409 -18.159 1.00 21.06 91 PHE A N 1
ATOM 620 C CA . PHE A 1 80 ? 4.184 17.301 -17.770 1.00 20.60 91 PHE A CA 1
ATOM 621 C C . PHE A 1 80 ? 3.077 17.353 -18.839 1.00 18.70 91 PHE A C 1
ATOM 622 O O . PHE A 1 80 ? 1.873 17.227 -18.534 1.00 21.44 91 PHE A O 1
ATOM 630 N N . SER A 1 81 ? 3.489 17.453 -20.090 1.00 21.51 92 SER A N 1
ATOM 631 C CA . SER A 1 81 ? 2.574 17.392 -21.216 1.00 19.87 92 SER A CA 1
ATOM 632 C C . SER A 1 81 ? 1.767 16.102 -21.174 1.00 19.10 92 SER A C 1
ATOM 633 O O . SER A 1 81 ? 0.550 16.137 -21.325 1.00 22.64 92 SER A O 1
ATOM 636 N N . LEU A 1 82 ? 2.419 14.968 -20.890 1.00 20.96 93 LEU A N 1
ATOM 637 C CA . LEU A 1 82 ? 1.704 13.685 -20.832 1.00 23.22 93 LEU A CA 1
ATOM 638 C C . LEU A 1 82 ? 0.656 13.687 -19.725 1.00 19.98 93 LEU A C 1
ATOM 639 O O . LEU A 1 82 ? -0.479 13.220 -19.904 1.00 22.36 93 LEU A O 1
ATOM 644 N N . VAL A 1 83 ? 1.053 14.184 -18.556 1.00 21.78 94 VAL A N 1
ATOM 645 C CA . VAL A 1 83 ? 0.141 14.269 -17.429 1.00 19.81 94 VAL A CA 1
ATOM 646 C C . VAL A 1 83 ? -1.042 15.180 -17.722 1.00 19.14 94 VAL A C 1
ATOM 647 O O . VAL A 1 83 ? -2.172 14.794 -17.463 1.00 22.89 94 VAL A O 1
ATOM 651 N N . ALA A 1 84 ? -0.765 16.392 -18.215 1.00 21.17 95 ALA A N 1
ATOM 652 C CA . ALA A 1 84 ? -1.795 17.357 -18.578 1.00 22.02 95 ALA A CA 1
ATOM 653 C C . ALA A 1 84 ? -2.757 16.754 -19.605 1.00 27.51 95 ALA A C 1
ATOM 654 O O . ALA A 1 84 ? -3.983 16.942 -19.515 1.00 23.39 95 ALA A O 1
ATOM 656 N N . GLY A 1 85 ? -2.201 15.988 -20.544 1.00 23.92 96 GLY A N 1
ATOM 657 C CA . GLY A 1 85 ? -2.989 15.304 -21.562 1.00 23.50 96 GLY A CA 1
ATOM 658 C C . GLY A 1 85 ? -3.903 14.239 -20.948 1.00 23.67 96 GLY A C 1
ATOM 659 O O . GLY A 1 85 ? -5.084 14.136 -21.328 1.00 22.61 96 GLY A O 1
ATOM 660 N N . HIS A 1 86 ? -3.380 13.486 -19.974 1.00 22.59 97 HIS A N 1
ATOM 661 C CA . HIS A 1 86 ? -4.165 12.457 -19.303 1.00 20.55 97 HIS A CA 1
ATOM 662 C C . HIS A 1 86 ? -5.293 13.110 -18.501 1.00 23.27 97 HIS A C 1
ATOM 663 O O . HIS A 1 86 ? -6.366 12.527 -18.349 1.00 21.84 97 HIS A O 1
ATOM 670 N N . LEU A 1 87 ? -5.035 14.309 -17.980 1.00 22.44 98 LEU A N 1
ATOM 671 C CA . LEU A 1 87 ? -6.052 15.035 -17.228 1.00 20.64 98 LEU A CA 1
ATOM 672 C C . LEU A 1 87 ? -7.175 15.471 -18.155 1.00 23.67 98 LEU A C 1
ATOM 673 O O . LEU A 1 87 ? -8.367 15.244 -17.878 1.00 23.06 98 LEU A O 1
ATOM 678 N N . ALA A 1 88 ? -6.805 16.086 -19.270 1.00 22.34 99 ALA A N 1
ATOM 679 C CA . ALA A 1 88 ? -7.800 16.461 -20.286 1.00 22.70 99 ALA A CA 1
ATOM 680 C C . ALA A 1 88 ? -8.619 15.262 -20.734 1.00 24.22 99 ALA A C 1
ATOM 681 O O . ALA A 1 88 ? -9.846 15.351 -20.932 1.00 24.26 99 ALA A O 1
ATOM 683 N N . ASP A 1 89 ? -7.932 14.135 -20.909 1.00 25.06 100 ASP A N 1
ATOM 684 C CA . ASP A 1 89 ? -8.594 12.900 -21.328 1.00 24.00 100 ASP A CA 1
ATOM 685 C C . ASP A 1 89 ? -9.536 12.344 -20.265 1.00 24.66 100 ASP A C 1
ATOM 686 O O . ASP A 1 89 ? -10.574 11.767 -20.597 1.00 26.95 100 ASP A O 1
ATOM 691 N N . ALA A 1 90 ? -9.158 12.465 -18.998 1.00 22.41 101 ALA A N 1
ATOM 692 C CA . ALA A 1 90 ? -10.018 12.011 -17.907 1.00 22.97 101 ALA A CA 1
ATOM 693 C C . ALA A 1 90 ? -11.298 12.886 -17.834 1.00 22.28 101 ALA A C 1
ATOM 694 O O . ALA A 1 90 ? -12.393 12.368 -17.603 1.00 25.08 101 ALA A O 1
ATOM 696 N N . LEU A 1 91 ? -11.149 14.201 -18.064 1.00 22.58 102 LEU A N 1
ATOM 697 C CA . LEU A 1 91 ? -12.283 15.144 -18.014 1.00 20.69 102 LEU A CA 1
ATOM 698 C C . LEU A 1 91 ? -13.211 14.838 -19.180 1.00 22.52 102 LEU A C 1
ATOM 699 O O . LEU A 1 91 ? -14.432 14.834 -19.020 1.00 26.15 102 LEU A O 1
ATOM 704 N N . THR A 1 92 ? -12.628 14.501 -20.335 1.00 25.19 103 THR A N 1
ATOM 705 C CA . THR A 1 92 ? -13.424 14.095 -21.493 1.00 24.13 103 THR A CA 1
ATOM 706 C C . THR A 1 92 ? -14.186 12.790 -21.196 1.00 26.12 103 THR A C 1
ATOM 707 O O . THR A 1 92 ? -15.401 12.679 -21.457 1.00 27.31 103 THR A O 1
ATOM 711 N N . ALA A 1 93 ? -13.489 11.809 -20.636 1.00 27.83 104 ALA A N 1
ATOM 712 C CA . ALA A 1 93 ? -14.121 10.532 -20.301 1.00 23.26 104 ALA A CA 1
ATOM 713 C C . ALA A 1 93 ? -15.319 10.731 -19.374 1.00 26.88 104 ALA A C 1
ATOM 714 O O . ALA A 1 93 ? -16.377 10.129 -19.551 1.00 30.58 104 ALA A O 1
ATOM 716 N N . ALA A 1 94 ? -15.125 11.611 -18.400 1.00 24.88 105 ALA A N 1
ATOM 717 C CA . ALA A 1 94 ? -16.101 11.917 -17.371 1.00 27.19 105 ALA A CA 1
ATOM 718 C C . ALA A 1 94 ? -17.320 12.679 -17.909 1.00 25.23 105 ALA A C 1
ATOM 719 O O . ALA A 1 94 ? -18.337 12.818 -17.207 1.00 25.86 105 ALA A O 1
ATOM 721 N N . GLY A 1 95 ? -17.198 13.205 -19.124 1.00 26.34 106 GLY A N 1
ATOM 722 C CA . GLY A 1 95 ? -18.283 13.912 -19.779 1.00 25.71 106 GLY A CA 1
ATOM 723 C C . GLY A 1 95 ? -18.339 15.405 -19.508 1.00 26.93 106 GLY A C 1
ATOM 724 O O . GLY A 1 95 ? -19.376 16.025 -19.712 1.00 33.02 106 GLY A O 1
ATOM 725 N N . VAL A 1 96 ? -17.226 16.000 -19.084 1.00 26.95 107 VAL A N 1
ATOM 726 C CA . VAL A 1 96 ? -17.201 17.418 -18.814 1.00 27.04 107 VAL A CA 1
ATOM 727 C C . VAL A 1 96 ? -17.287 18.162 -20.156 1.00 28.22 107 VAL A C 1
ATOM 728 O O . VAL A 1 96 ? -16.532 17.837 -21.097 1.00 29.23 107 VAL A O 1
ATOM 732 N N . PRO A 1 97 ? -18.210 19.139 -20.270 1.00 25.75 108 PRO A N 1
ATOM 733 C CA . PRO A 1 97 ? -18.216 19.864 -21.544 1.00 29.98 108 PRO A CA 1
ATOM 734 C C . PRO A 1 97 ? -16.855 20.466 -21.936 1.00 30.11 108 PRO A C 1
ATOM 735 O O . PRO A 1 97 ? -16.088 20.896 -21.079 1.00 28.45 108 PRO A O 1
ATOM 739 N N . SER A 1 98 ? -16.577 20.517 -23.235 1.00 35.73 109 SER A N 1
ATOM 740 C CA . SER A 1 98 ? -15.236 20.882 -23.714 1.00 29.10 109 SER A CA 1
ATOM 741 C C . SER A 1 98 ? -14.770 22.269 -23.252 1.00 27.55 109 SER A C 1
ATOM 742 O O . SER A 1 98 ? -13.610 22.428 -22.876 1.00 30.42 109 SER A O 1
ATOM 745 N N . GLU A 1 99 ? -15.652 23.270 -23.246 1.00 30.68 110 GLU A N 1
ATOM 746 C CA . GLU A 1 99 ? -15.211 24.597 -22.788 1.00 32.26 110 GLU A CA 1
ATOM 747 C C . GLU A 1 99 ? -14.851 24.586 -21.293 1.00 27.02 110 GLU A C 1
ATOM 748 O O . GLU A 1 99 ? -14.004 25.356 -20.850 1.00 28.17 110 GLU A O 1
ATOM 754 N N . THR A 1 100 ? -15.470 23.697 -20.527 1.00 26.54 111 THR A N 1
ATOM 755 C CA . THR A 1 100 ? -15.149 23.589 -19.102 1.00 25.44 111 THR A CA 1
ATOM 756 C C . THR A 1 100 ? -13.849 22.815 -18.906 1.00 24.49 111 THR A C 1
ATOM 757 O O . THR A 1 100 ? -13.098 23.088 -17.970 1.00 27.19 111 THR A O 1
ATOM 761 N N . ILE A 1 101 ? -13.579 21.849 -19.779 1.00 25.96 112 ILE A N 1
ATOM 762 C CA . ILE A 1 101 ? -12.288 21.166 -19.754 1.00 23.41 112 ILE A CA 1
ATOM 763 C C . ILE A 1 101 ? -11.171 22.202 -19.939 1.00 21.20 112 ILE A C 1
ATOM 764 O O . ILE A 1 101 ? -10.143 22.200 -19.232 1.00 23.02 112 ILE A O 1
ATOM 769 N N . THR A 1 102 ? -11.355 23.082 -20.922 1.00 22.98 113 THR A N 1
ATOM 770 C CA . THR A 1 102 ? -10.396 24.144 -21.178 1.00 26.98 113 THR A CA 1
ATOM 771 C C . THR A 1 102 ? -10.223 25.053 -19.962 1.00 26.65 113 THR A C 1
ATOM 772 O O . THR A 1 102 ? -9.112 25.370 -19.578 1.00 23.60 113 THR A O 1
ATOM 776 N N . GLU A 1 103 ? -11.334 25.446 -19.353 1.00 23.05 114 GLU A N 1
ATOM 777 C CA . GLU A 1 103 ? -11.286 26.227 -18.127 1.00 24.48 114 GLU A CA 1
ATOM 778 C C . GLU A 1 103 ? -10.484 25.534 -16.990 1.00 21.23 114 GLU A C 1
ATOM 779 O O . GLU A 1 103 ? -9.687 26.155 -16.311 1.00 23.94 114 GLU A O 1
ATOM 785 N N . ILE A 1 104 ? -10.712 24.243 -16.816 1.00 20.17 115 ILE A N 1
ATOM 786 C CA . ILE A 1 104 ? -10.105 23.468 -15.728 1.00 18.81 115 ILE A CA 1
ATOM 787 C C . ILE A 1 104 ? -8.606 23.311 -15.953 1.00 21.32 115 ILE A C 1
ATOM 788 O O . ILE A 1 104 ? -7.810 23.526 -15.037 1.00 23.13 115 ILE A O 1
ATOM 793 N N . LEU A 1 105 ? -8.222 22.957 -17.184 1.00 23.40 116 LEU A N 1
ATOM 794 C CA . LEU A 1 105 ? -6.803 22.875 -17.519 1.00 24.90 116 LEU A CA 1
ATOM 795 C C . LEU A 1 105 ? -6.158 24.240 -17.297 1.00 20.79 116 LEU A C 1
ATOM 796 O O . LEU A 1 105 ? -5.033 24.341 -16.810 1.00 21.32 116 LEU A O 1
ATOM 801 N N . GLY A 1 106 ? -6.887 25.309 -17.605 1.00 23.17 117 GLY A N 1
ATOM 802 C CA . GLY A 1 106 ? -6.346 26.644 -17.394 1.00 22.42 117 GLY A CA 1
ATOM 803 C C . GLY A 1 106 ? -6.169 26.989 -15.924 1.00 21.52 117 GLY A C 1
ATOM 804 O O . GLY A 1 106 ? -5.303 27.788 -15.558 1.00 25.30 117 GLY A O 1
ATOM 805 N N . VAL A 1 107 ? -7.014 26.430 -15.054 1.00 24.14 118 VAL A N 1
ATOM 806 C CA . VAL A 1 107 ? -6.836 26.676 -13.612 1.00 21.84 118 VAL A CA 1
ATOM 807 C C . VAL A 1 107 ? -5.653 25.855 -13.069 1.00 21.16 118 VAL A C 1
ATOM 808 O O . VAL A 1 107 ? -4.735 26.384 -12.408 1.00 22.63 118 VAL A O 1
ATOM 812 N N . ILE A 1 108 ? -5.672 24.574 -13.409 1.00 19.74 119 ILE A N 1
ATOM 813 C CA A ILE A 1 108 ? -4.797 23.559 -12.835 0.50 18.13 119 ILE A CA 1
ATOM 814 C CA B ILE A 1 108 ? -4.787 23.611 -12.778 0.50 18.85 119 ILE A CA 1
ATOM 815 C C . ILE A 1 108 ? -3.368 23.653 -13.338 1.00 19.25 119 ILE A C 1
ATOM 816 O O . ILE A 1 108 ? -2.418 23.599 -12.553 1.00 22.11 119 ILE A O 1
ATOM 825 N N . ALA A 1 109 ? -3.204 23.744 -14.651 1.00 18.77 120 ALA A N 1
ATOM 826 C CA . ALA A 1 109 ? -1.826 23.696 -15.195 1.00 21.84 120 ALA A CA 1
ATOM 827 C C . ALA A 1 109 ? -0.864 24.755 -14.603 1.00 21.93 120 ALA A C 1
ATOM 828 O O . ALA A 1 109 ? 0.238 24.413 -14.176 1.00 21.17 120 ALA A O 1
ATOM 830 N N . PRO A 1 110 ? -1.291 26.030 -14.517 1.00 19.97 121 PRO A N 1
ATOM 831 C CA . PRO A 1 110 ? -0.370 27.003 -13.943 1.00 21.06 121 PRO A CA 1
ATOM 832 C C . PRO A 1 110 ? -0.065 26.747 -12.469 1.00 22.27 121 PRO A C 1
ATOM 833 O O . PRO A 1 110 ? 1.079 26.905 -12.027 1.00 22.73 121 PRO A O 1
ATOM 837 N N . LEU A 1 111 ? -1.077 26.352 -11.711 1.00 21.50 122 LEU A N 1
ATOM 838 C CA . LEU A 1 111 ? -0.862 26.004 -10.322 1.00 21.96 122 LEU A CA 1
ATOM 839 C C . LEU A 1 111 ? 0.141 24.857 -10.173 1.00 22.83 122 LEU A C 1
ATOM 840 O O . LEU A 1 111 ? 0.974 24.881 -9.274 1.00 27.01 122 LEU A O 1
ATOM 845 N N . ALA A 1 112 ? 0.047 23.849 -11.044 1.00 24.95 123 ALA A N 1
ATOM 846 C CA . ALA A 1 112 ? 0.978 22.699 -11.022 1.00 25.52 123 ALA A CA 1
ATOM 847 C C . ALA A 1 112 ? 2.449 23.069 -11.184 1.00 25.20 123 ALA A C 1
ATOM 848 O O . ALA A 1 112 ? 3.325 22.322 -10.739 1.00 25.62 123 ALA A O 1
ATOM 850 N N . VAL A 1 113 ? 2.708 24.203 -11.835 1.00 27.60 124 VAL A N 1
ATOM 851 C CA . VAL A 1 113 ? 4.062 24.741 -11.975 1.00 30.06 124 VAL A CA 1
ATOM 852 C C . VAL A 1 113 ? 4.266 26.026 -11.153 1.00 26.91 124 VAL A C 1
ATOM 853 O O . VAL A 1 113 ? 5.061 26.899 -11.517 1.00 32.31 124 VAL A O 1
ATOM 857 N N . ASP A 1 114 ? 3.562 26.101 -10.025 1.00 34.16 125 ASP A N 1
ATOM 858 C CA . ASP A 1 114 ? 3.746 27.154 -8.994 1.00 35.52 125 ASP A CA 1
ATOM 859 C C . ASP A 1 114 ? 3.593 28.567 -9.496 1.00 31.14 125 ASP A C 1
ATOM 860 O O . ASP A 1 114 ? 4.292 29.469 -9.031 1.00 37.01 125 ASP A O 1
ATOM 865 N N . VAL A 1 115 ? 2.678 28.776 -10.436 1.00 27.43 126 VAL A N 1
ATOM 866 C CA . VAL A 1 115 ? 2.287 30.130 -10.784 1.00 27.74 126 VAL A CA 1
ATOM 867 C C . VAL A 1 115 ? 0.967 30.433 -10.089 1.00 39.37 126 VAL A C 1
ATOM 868 O O . VAL A 1 115 ? 0.014 29.666 -10.216 1.00 43.46 126 VAL A O 1
ATOM 872 N N . THR A 1 116 ? 0.926 31.551 -9.368 1.00 52.42 127 THR A N 1
ATOM 873 C CA . THR A 1 116 ? -0.306 32.096 -8.783 1.00 65.10 127 THR A CA 1
ATOM 874 C C . THR A 1 116 ? -0.245 33.621 -8.912 1.00 68.00 127 THR A C 1
ATOM 875 O O . THR A 1 116 ? 0.286 34.293 -8.069 1.00 90.00 127 THR A O 1
ATOM 879 N N . SER A 1 117 ? -0.779 34.134 -10.021 1.00 93.97 128 SER A N 1
ATOM 880 C CA . SER A 1 117 ? -0.613 35.547 -10.359 1.00 90.47 128 SER A CA 1
ATOM 881 C C . SER A 1 117 ? -1.817 36.110 -11.124 1.00 75.18 128 SER A C 1
ATOM 882 O O . SER A 1 117 ? -2.295 37.211 -10.830 1.00 49.35 128 SER A O 1
#

Secondary structure (DSSP, 8-state):
---HHHHHTHHHHHHHHHHHHHHHHHH-TTTGGGGTT--HHHHHHHHHHHHHHHTT-SPPP-S--HHHHHTTS---HHHHHHHHHHHHHHHHHTT--HHHHHHHHHHHHHHHTT---

B-factor: mean 28.69, std 12.04, range [15.89, 104.54]

CATH classification: 1.10.490.10